Protein AF-A0A2G4HJC1-F1 (afdb_monomer_lite)

Sequence (128 aa):
MWAIVVMFGLSSAGGMLPAVGVLMSLDPIKIATNPLALIGVIDLVFAGCIGLGMVNLYPAVRFRAALGLGFFGLILFIQGRHAPMLAAITGSVSLYLCTIFVSMVPVIISAGVGLTALGYLALQVSSN

pLDDT: mean 80.84, std 4.83, range [54.41, 87.69]

Foldseek 3Di:
DLLLLLLLQLQLLLLCLVVVVQVVVVDVVSCVVRPSNVSSVVSNVVSVCVVVVVLVCLVVQLVVLVCLQPVVLVVCVVVVNPLLSCLSNLLSVLSNVCSVDPDDVSNVVSSVRNNVSSNVNSVVSNVD

Secondary structure (DSSP, 8-state):
-HHHHHHHHHHHHHHHGGGHHHHHTT-HHHHHT-HHHHHHHHHHHHHHHHHTT-GGGHHHHHHHHHHIIIIIHHHHHHTT-HHHHHHHHHHHHHHHHHTT--SHHHHHHHHHHHHHHHHHHHHHHHT-

Radius of gyration: 14.16 Å; chains: 1; bounding box: 41×28×36 Å

Structure (mmCIF, N/CA/C/O backbone):
data_AF-A0A2G4HJC1-F1
#
_entry.id   AF-A0A2G4HJC1-F1
#
loop_
_atom_site.group_PDB
_atom_site.id
_atom_site.type_symbol
_atom_site.label_atom_id
_atom_site.label_alt_id
_atom_site.label_comp_id
_atom_site.label_asym_id
_atom_site.label_entity_id
_atom_site.label_seq_id
_atom_site.pdbx_PDB_ins_code
_atom_site.Cartn_x
_atom_site.Cartn_y
_atom_site.Cartn_z
_atom_site.occupancy
_atom_site.B_iso_or_equiv
_atom_site.auth_seq_id
_atom_site.auth_comp_id
_atom_site.auth_asym_id
_atom_site.auth_atom_id
_atom_site.pdbx_PDB_model_num
ATOM 1 N N . MET A 1 1 ? 6.485 -3.670 -11.613 1.00 73.00 1 MET A N 1
ATOM 2 C CA . MET A 1 1 ? 5.290 -4.538 -11.508 1.00 73.00 1 MET A CA 1
ATOM 3 C C . MET A 1 1 ? 5.258 -5.286 -10.178 1.00 73.00 1 MET A C 1
ATOM 5 O O . MET A 1 1 ? 4.439 -4.934 -9.347 1.00 73.00 1 MET A O 1
ATOM 9 N N . TRP A 1 2 ? 6.184 -6.216 -9.912 1.00 76.50 2 TRP A N 1
ATOM 10 C CA . TRP A 1 2 ? 6.187 -7.028 -8.681 1.00 76.50 2 TRP A CA 1
ATOM 11 C C . TRP A 1 2 ? 6.205 -6.231 -7.368 1.00 76.50 2 TRP A C 1
ATOM 13 O O . TRP A 1 2 ? 5.466 -6.565 -6.453 1.00 76.50 2 TRP A O 1
ATOM 23 N N . ALA A 1 3 ? 6.953 -5.127 -7.291 1.00 78.75 3 ALA A N 1
ATOM 24 C CA . ALA A 1 3 ? 6.948 -4.263 -6.104 1.00 78.75 3 ALA A CA 1
ATOM 25 C C . ALA A 1 3 ? 5.548 -3.719 -5.753 1.00 78.75 3 ALA A C 1
ATOM 27 O O . ALA A 1 3 ? 5.175 -3.680 -4.585 1.00 78.75 3 ALA A O 1
ATOM 28 N N . ILE A 1 4 ? 4.754 -3.356 -6.767 1.00 79.31 4 ILE A N 1
ATOM 29 C CA . ILE A 1 4 ? 3.386 -2.845 -6.595 1.00 79.31 4 ILE A CA 1
ATOM 30 C C . ILE A 1 4 ? 2.485 -3.951 -6.032 1.00 79.31 4 ILE A C 1
ATOM 32 O O . ILE A 1 4 ? 1.703 -3.696 -5.122 1.00 79.31 4 ILE A O 1
ATOM 36 N N . VAL A 1 5 ? 2.643 -5.186 -6.521 1.00 82.88 5 VAL A N 1
ATOM 37 C CA . VAL A 1 5 ? 1.909 -6.363 -6.026 1.00 82.88 5 VAL A CA 1
ATOM 38 C C . VAL A 1 5 ? 2.193 -6.595 -4.544 1.00 82.88 5 VAL A C 1
ATOM 40 O O . VAL A 1 5 ? 1.260 -6.744 -3.763 1.00 82.88 5 VAL A O 1
ATOM 43 N N . VAL A 1 6 ? 3.466 -6.569 -4.136 1.00 82.12 6 VAL A N 1
ATOM 44 C CA . VAL A 1 6 ? 3.838 -6.796 -2.730 1.00 82.12 6 VAL A CA 1
ATOM 45 C C . VAL A 1 6 ? 3.334 -5.661 -1.832 1.00 82.12 6 VAL A C 1
ATOM 47 O O . VAL A 1 6 ? 2.819 -5.929 -0.749 1.00 82.12 6 VAL A O 1
ATOM 50 N N . MET A 1 7 ? 3.403 -4.403 -2.282 1.00 81.75 7 MET A N 1
ATOM 51 C CA . MET A 1 7 ? 2.846 -3.267 -1.535 1.00 81.75 7 MET A CA 1
ATOM 52 C C . MET A 1 7 ? 1.333 -3.359 -1.356 1.00 81.75 7 MET A C 1
ATOM 54 O O . MET A 1 7 ? 0.839 -3.129 -0.254 1.00 81.75 7 MET A O 1
ATOM 58 N N . PHE A 1 8 ? 0.595 -3.711 -2.410 1.00 82.38 8 PHE A N 1
ATOM 59 C CA . PHE A 1 8 ? -0.841 -3.950 -2.292 1.00 82.38 8 PHE A CA 1
ATOM 60 C C . PHE A 1 8 ? -1.146 -5.153 -1.404 1.00 82.38 8 PHE A C 1
ATOM 62 O O . PHE A 1 8 ? -2.087 -5.090 -0.622 1.00 82.38 8 PHE A O 1
ATOM 69 N N . GLY A 1 9 ? -0.321 -6.202 -1.445 1.00 82.00 9 GLY A N 1
ATOM 70 C CA . GLY A 1 9 ? -0.416 -7.333 -0.526 1.00 82.00 9 GLY A CA 1
ATOM 71 C C . GLY A 1 9 ? -0.305 -6.896 0.937 1.00 82.00 9 GLY A C 1
ATOM 72 O O . GLY A 1 9 ? -1.200 -7.183 1.727 1.00 82.00 9 GLY A O 1
ATOM 73 N N . LEU A 1 10 ? 0.733 -6.129 1.285 1.00 80.44 10 LEU A N 1
ATOM 74 C CA . LEU A 1 10 ? 0.929 -5.579 2.635 1.00 80.44 10 LEU A CA 1
ATOM 75 C C . LEU A 1 10 ? -0.192 -4.621 3.054 1.00 80.44 10 LEU A C 1
ATOM 77 O O . LEU A 1 10 ? -0.667 -4.687 4.185 1.00 80.44 10 LEU A O 1
ATOM 81 N N . SER A 1 11 ? -0.643 -3.763 2.140 1.00 80.69 11 SER A N 1
ATOM 82 C CA . SER A 1 11 ? -1.776 -2.867 2.379 1.00 80.69 11 SER A CA 1
ATOM 83 C C . SER A 1 11 ? -3.070 -3.646 2.634 1.00 80.69 11 SER A C 1
ATOM 85 O O . SER A 1 11 ? -3.791 -3.347 3.586 1.00 80.69 11 SER A O 1
ATOM 87 N N . SER A 1 12 ? -3.326 -4.702 1.850 1.00 81.44 12 SER A N 1
ATOM 88 C CA . SER A 1 12 ? -4.478 -5.585 2.052 1.00 81.44 12 SER A CA 1
ATOM 89 C C . SER A 1 12 ? -4.403 -6.288 3.400 1.00 81.44 12 SER A C 1
ATOM 91 O O . SER A 1 12 ? -5.392 -6.316 4.122 1.00 81.44 12 SER A O 1
ATOM 93 N N . ALA A 1 13 ? -3.216 -6.760 3.794 1.00 79.50 13 ALA A N 1
ATOM 94 C CA . ALA A 1 13 ? -3.005 -7.395 5.083 1.00 79.50 13 ALA A CA 1
ATOM 95 C C . ALA A 1 13 ? -3.322 -6.418 6.224 1.00 79.50 13 ALA A C 1
ATOM 97 O O . ALA A 1 13 ? -4.060 -6.777 7.133 1.00 79.50 13 ALA A O 1
ATOM 98 N N . GLY A 1 14 ? -2.866 -5.164 6.137 1.00 75.38 14 GLY A N 1
ATOM 99 C CA . GLY A 1 14 ? -3.181 -4.125 7.122 1.00 75.38 14 GLY A CA 1
ATOM 100 C C . GLY A 1 14 ? -4.676 -3.799 7.241 1.00 75.38 14 GLY A C 1
ATOM 101 O O . GLY A 1 14 ? -5.143 -3.509 8.338 1.00 75.38 14 GLY A O 1
ATOM 102 N N . GLY A 1 15 ? -5.440 -3.874 6.146 1.00 76.19 15 GLY A N 1
ATOM 103 C CA . GLY A 1 15 ? -6.894 -3.662 6.165 1.00 76.19 15 GLY A CA 1
ATOM 104 C C . GLY A 1 15 ? -7.705 -4.899 6.573 1.00 76.19 15 GLY A C 1
ATOM 105 O O . GLY A 1 15 ? -8.755 -4.773 7.200 1.00 76.19 15 GLY A O 1
ATOM 106 N N . MET A 1 16 ? -7.221 -6.095 6.233 1.00 79.75 16 MET A N 1
ATOM 107 C CA . MET A 1 16 ? -7.936 -7.359 6.423 1.00 79.75 16 MET A CA 1
ATOM 108 C C . MET A 1 16 ? -7.629 -8.031 7.763 1.00 79.75 16 MET A C 1
ATOM 110 O O . MET A 1 16 ? -8.558 -8.575 8.350 1.00 79.75 16 MET A O 1
ATOM 114 N N . LEU A 1 17 ? -6.390 -7.977 8.280 1.00 79.12 17 LEU A N 1
ATOM 115 C CA . LEU A 1 17 ? -6.026 -8.568 9.581 1.00 79.12 17 LEU A CA 1
ATOM 116 C C . LEU A 1 17 ? -6.941 -8.135 10.740 1.00 79.12 17 LEU A C 1
ATOM 118 O O . LEU A 1 17 ? -7.492 -9.016 11.401 1.00 79.12 17 LEU A O 1
ATOM 122 N N . PRO A 1 18 ? -7.164 -6.829 10.988 1.00 75.75 18 PRO A N 1
ATOM 123 C CA . PRO A 1 18 ? -8.049 -6.392 12.073 1.00 75.75 18 PRO A CA 1
ATOM 124 C C . PRO A 1 18 ? -9.515 -6.799 11.843 1.00 75.75 18 PRO A C 1
ATOM 126 O O . PRO A 1 18 ? -10.296 -6.887 12.785 1.00 75.75 18 PRO A O 1
ATOM 129 N N . ALA A 1 19 ? -9.899 -7.081 10.594 1.00 76.00 19 ALA A N 1
ATOM 130 C CA . ALA A 1 19 ? -11.254 -7.456 10.206 1.00 76.00 19 ALA A CA 1
ATOM 131 C C . ALA A 1 19 ? -11.416 -8.959 9.902 1.00 76.00 19 ALA A C 1
ATOM 133 O O . ALA A 1 19 ? -12.432 -9.355 9.324 1.00 76.00 19 ALA A O 1
ATOM 134 N N . VAL A 1 20 ? -10.462 -9.817 10.298 1.00 76.00 20 VAL A N 1
ATOM 135 C CA . VAL A 1 20 ? -10.504 -11.266 10.014 1.00 76.00 20 VAL A CA 1
ATOM 136 C C . VAL A 1 20 ? -11.794 -11.903 10.521 1.00 76.00 20 VAL A C 1
ATOM 138 O O . VAL A 1 20 ? -12.391 -12.697 9.803 1.00 76.00 20 VAL A O 1
ATOM 141 N N . GLY A 1 21 ? -12.283 -11.521 11.705 1.00 71.00 21 GLY A N 1
ATOM 142 C CA . GLY A 1 21 ? -13.546 -12.049 12.237 1.00 71.00 21 GLY A CA 1
ATOM 143 C C . GLY A 1 21 ? -14.758 -11.745 11.345 1.00 71.00 21 GLY A C 1
ATOM 144 O O . GLY A 1 21 ? -15.652 -12.575 11.202 1.00 71.00 21 GLY A O 1
ATOM 145 N N . VAL A 1 22 ? -14.763 -10.585 10.683 1.00 75.19 22 VAL A N 1
ATOM 146 C CA . VAL A 1 22 ? -15.814 -10.190 9.735 1.00 75.19 22 VAL A CA 1
ATOM 147 C C . VAL A 1 22 ? -15.644 -10.925 8.408 1.00 75.19 22 VAL A C 1
ATOM 149 O O . VAL A 1 22 ? -16.619 -11.429 7.858 1.00 75.19 22 VAL A O 1
ATOM 152 N N . LEU A 1 23 ? -14.414 -11.052 7.914 1.00 75.75 23 LEU A N 1
ATOM 153 C CA . LEU A 1 23 ? -14.121 -11.777 6.675 1.00 75.75 23 LEU A CA 1
ATOM 154 C C . LEU A 1 23 ? -14.462 -13.270 6.789 1.00 75.75 23 LEU A C 1
ATOM 156 O O . LEU A 1 23 ? -15.051 -13.833 5.871 1.00 75.75 23 LEU A O 1
ATOM 160 N N . MET A 1 24 ? -14.173 -13.889 7.936 1.00 79.50 24 MET A N 1
ATOM 161 C CA . MET A 1 24 ? -14.501 -15.292 8.221 1.00 79.50 24 MET A CA 1
ATOM 162 C C . MET A 1 24 ? -16.005 -15.540 8.344 1.00 79.50 24 MET A C 1
ATOM 164 O O . MET A 1 24 ? -16.452 -16.671 8.177 1.00 79.50 24 MET A O 1
ATOM 168 N N . SER A 1 25 ? -16.801 -14.494 8.597 1.00 80.56 25 SER A N 1
ATOM 169 C CA . SER A 1 25 ? -18.260 -14.616 8.580 1.00 80.56 25 SER A CA 1
ATOM 170 C C . SER A 1 25 ? -18.829 -14.804 7.170 1.00 80.56 25 SER A C 1
ATOM 172 O O . SER A 1 25 ? -19.982 -15.208 7.052 1.00 80.56 25 SER A O 1
ATOM 174 N N . LEU A 1 26 ? -18.033 -14.515 6.123 1.00 75.06 26 LEU A N 1
ATOM 175 C CA . LEU A 1 26 ? -18.398 -14.575 4.698 1.00 75.06 26 LEU A CA 1
ATOM 176 C C . LEU A 1 26 ? -19.723 -13.867 4.357 1.00 75.06 26 LEU A C 1
ATOM 178 O O . LEU A 1 26 ? -20.314 -14.110 3.307 1.00 75.06 26 LEU A O 1
ATOM 182 N N . ASP A 1 27 ? -20.176 -12.971 5.233 1.00 82.38 27 ASP A N 1
ATOM 183 C CA . ASP A 1 27 ? -21.416 -12.231 5.084 1.00 82.38 27 ASP A CA 1
ATOM 184 C C . ASP A 1 27 ? -21.122 -10.934 4.312 1.00 82.38 27 ASP A C 1
ATOM 186 O O . ASP A 1 27 ? -20.486 -10.017 4.855 1.00 82.38 27 ASP A O 1
ATOM 190 N N . PRO A 1 28 ? -21.555 -10.826 3.041 1.00 75.75 28 PRO A N 1
ATOM 191 C CA . PRO A 1 28 ? -21.213 -9.691 2.192 1.00 75.75 28 PRO A CA 1
ATOM 192 C C . PRO A 1 28 ? -21.738 -8.366 2.755 1.00 75.75 28 PRO A C 1
ATOM 194 O O . PRO A 1 28 ? -21.123 -7.322 2.534 1.00 75.75 28 PRO A O 1
ATOM 197 N N . ILE A 1 29 ? -22.822 -8.394 3.538 1.00 81.12 29 ILE A N 1
ATOM 198 C CA . ILE A 1 29 ? -23.395 -7.197 4.159 1.00 81.12 29 ILE A CA 1
ATOM 199 C C . ILE A 1 29 ? -22.470 -6.684 5.269 1.00 81.12 29 ILE A C 1
ATOM 201 O O . ILE A 1 29 ? -22.222 -5.483 5.362 1.00 81.12 29 ILE A O 1
ATOM 205 N N . LYS A 1 30 ? -21.904 -7.582 6.083 1.00 76.06 30 LYS A N 1
ATOM 206 C CA . LYS A 1 30 ? -20.983 -7.215 7.175 1.00 76.06 30 LYS A CA 1
ATOM 207 C C . LYS A 1 30 ? -19.617 -6.765 6.673 1.00 76.06 30 LYS A C 1
ATOM 209 O O . LYS A 1 30 ? -18.968 -5.927 7.300 1.00 76.06 30 LYS A O 1
ATOM 214 N N . ILE A 1 31 ? -19.179 -7.313 5.544 1.00 74.25 31 ILE A N 1
ATOM 215 C CA . ILE A 1 31 ? -17.947 -6.882 4.882 1.00 74.25 31 ILE A CA 1
ATOM 216 C C . ILE A 1 31 ? -18.138 -5.475 4.304 1.00 74.25 31 ILE A C 1
ATOM 218 O O . ILE A 1 31 ? -17.276 -4.621 4.496 1.00 74.25 31 ILE A O 1
ATOM 222 N N . ALA A 1 32 ? -19.285 -5.197 3.675 1.00 76.69 32 ALA A N 1
ATOM 223 C CA . ALA A 1 32 ? -19.589 -3.880 3.116 1.00 76.69 32 ALA A CA 1
ATOM 224 C C . ALA A 1 32 ? -19.716 -2.777 4.183 1.00 76.69 32 ALA A C 1
ATOM 226 O O . ALA A 1 32 ? -19.383 -1.625 3.913 1.00 76.69 32 ALA A O 1
ATOM 227 N N . THR A 1 33 ? -20.152 -3.114 5.401 1.00 81.19 33 THR A N 1
ATOM 228 C CA . THR A 1 33 ? -20.221 -2.162 6.524 1.00 81.19 33 THR A CA 1
ATOM 229 C C . THR A 1 33 ? -18.879 -1.933 7.221 1.00 81.19 33 THR A C 1
ATOM 231 O O . THR A 1 33 ? -18.769 -1.000 8.015 1.00 81.19 33 THR A O 1
ATOM 234 N N . ASN A 1 34 ? -17.842 -2.717 6.902 1.00 78.62 34 ASN A N 1
ATOM 235 C CA . ASN A 1 34 ? -16.484 -2.529 7.410 1.00 78.62 34 ASN A CA 1
ATOM 236 C C . ASN A 1 34 ? -15.584 -1.874 6.346 1.00 78.62 34 ASN A C 1
ATOM 238 O O . ASN A 1 34 ? -15.011 -2.570 5.504 1.00 78.62 34 ASN A O 1
ATOM 242 N N . PRO A 1 35 ? -15.385 -0.542 6.388 1.00 75.62 35 PRO A N 1
ATOM 243 C CA . PRO A 1 35 ? -14.675 0.183 5.331 1.00 75.62 35 PRO A CA 1
ATOM 244 C C . PRO A 1 35 ? -13.211 -0.259 5.166 1.00 75.62 35 PRO A C 1
ATOM 246 O O . PRO A 1 35 ? -12.703 -0.298 4.048 1.00 75.62 35 PRO A O 1
ATOM 249 N N . LEU A 1 36 ? -12.539 -0.641 6.258 1.00 76.69 36 LEU A N 1
ATOM 250 C CA . LEU A 1 36 ? -11.160 -1.152 6.233 1.00 76.69 36 LEU A CA 1
ATOM 251 C C . LEU A 1 36 ? -11.055 -2.515 5.533 1.00 76.69 36 LEU A C 1
ATOM 253 O O . LEU A 1 36 ? -10.160 -2.711 4.710 1.00 76.69 36 LEU A O 1
ATOM 257 N N . ALA A 1 37 ? -11.998 -3.421 5.809 1.00 78.25 37 ALA A N 1
ATOM 258 C CA . ALA A 1 37 ? -12.055 -4.734 5.172 1.00 78.25 37 ALA A CA 1
ATOM 259 C C . ALA A 1 37 ? -12.307 -4.598 3.667 1.00 78.25 37 ALA A C 1
ATOM 261 O O . ALA A 1 37 ? -11.630 -5.236 2.862 1.00 78.25 37 ALA A O 1
ATOM 262 N N . LEU A 1 38 ? -13.236 -3.714 3.287 1.00 81.06 38 LEU A N 1
ATOM 263 C CA . LEU A 1 38 ? -13.560 -3.442 1.892 1.00 81.06 38 LEU A CA 1
ATOM 264 C C . LEU A 1 38 ? -12.341 -2.913 1.124 1.00 81.06 38 LEU A C 1
ATOM 266 O O . LEU A 1 38 ? -12.039 -3.405 0.039 1.00 81.06 38 LEU A O 1
ATOM 270 N N . ILE A 1 39 ? -11.606 -1.954 1.697 1.00 82.75 39 ILE A N 1
ATOM 271 C CA . ILE A 1 39 ? -10.400 -1.410 1.059 1.00 82.75 39 ILE A CA 1
ATOM 272 C C . ILE A 1 39 ? -9.293 -2.465 0.974 1.00 82.75 39 ILE A C 1
ATOM 274 O O . ILE A 1 39 ? -8.629 -2.555 -0.056 1.00 82.75 39 ILE A O 1
ATOM 278 N N . GLY A 1 40 ? -9.137 -3.311 1.995 1.00 83.12 40 GLY A N 1
ATOM 279 C CA . GLY A 1 40 ? -8.184 -4.418 1.948 1.00 83.12 40 GLY A CA 1
ATOM 280 C C . GLY A 1 40 ? -8.494 -5.422 0.831 1.00 83.12 40 GLY A C 1
ATOM 281 O O . GLY A 1 40 ? -7.599 -5.813 0.086 1.00 83.12 40 GLY A O 1
ATOM 282 N N . VAL A 1 41 ? -9.768 -5.773 0.637 1.00 84.44 41 VAL A N 1
ATOM 283 C CA . VAL A 1 41 ? -10.200 -6.649 -0.466 1.00 84.44 41 VAL A CA 1
ATOM 284 C C . VAL A 1 41 ? -9.949 -5.996 -1.827 1.00 84.44 41 VAL A C 1
ATOM 286 O O . VAL A 1 41 ? -9.439 -6.649 -2.735 1.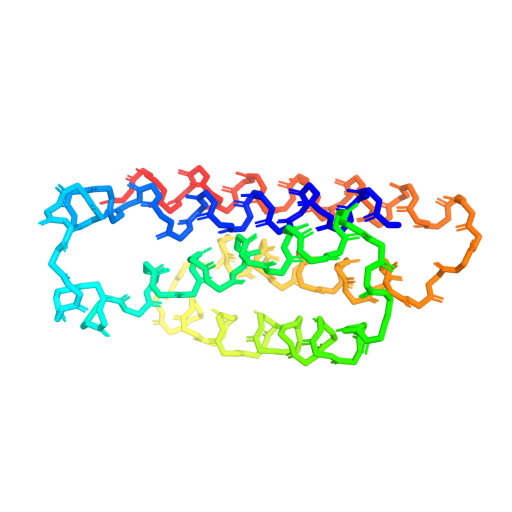00 84.44 41 VAL A O 1
ATOM 289 N N . ILE A 1 42 ? -10.254 -4.705 -1.976 1.00 86.00 42 ILE A N 1
ATOM 290 C CA . ILE A 1 42 ? -9.987 -3.958 -3.214 1.00 86.00 42 ILE A CA 1
ATOM 291 C C . ILE A 1 42 ? -8.483 -3.943 -3.528 1.00 86.00 42 ILE A C 1
ATOM 293 O O . ILE A 1 42 ? -8.087 -4.188 -4.668 1.00 86.00 42 ILE A O 1
ATOM 297 N N . ASP A 1 43 ? -7.639 -3.708 -2.524 1.00 84.44 43 ASP A N 1
ATOM 298 C CA . ASP A 1 43 ? -6.183 -3.744 -2.669 1.00 84.44 43 ASP A CA 1
ATOM 299 C C . ASP A 1 43 ? -5.685 -5.135 -3.093 1.00 84.44 43 ASP A C 1
ATOM 301 O O . ASP A 1 43 ? -4.803 -5.237 -3.946 1.00 84.44 43 ASP A O 1
ATOM 305 N N . LEU A 1 44 ? -6.286 -6.209 -2.569 1.00 85.19 44 LEU A N 1
ATOM 306 C CA . LEU A 1 44 ? -5.983 -7.585 -2.974 1.00 85.19 44 LEU A CA 1
ATOM 307 C C . LEU A 1 44 ? -6.347 -7.838 -4.447 1.00 85.19 44 LEU A C 1
ATOM 309 O O . LEU A 1 44 ? -5.575 -8.454 -5.184 1.00 85.19 44 LEU A O 1
ATOM 313 N N . VAL A 1 45 ? -7.494 -7.325 -4.903 1.00 87.19 45 VAL A N 1
ATOM 314 C CA . VAL A 1 45 ? -7.904 -7.401 -6.315 1.00 87.19 45 VAL A CA 1
ATOM 315 C C . VAL A 1 45 ? -6.907 -6.650 -7.200 1.00 87.19 45 VAL A C 1
ATOM 317 O O . VAL A 1 45 ? -6.460 -7.195 -8.211 1.00 87.19 45 VAL A O 1
ATOM 320 N N . PHE A 1 46 ? -6.473 -5.448 -6.803 1.00 84.88 46 PHE A N 1
ATOM 321 C CA . PHE A 1 46 ? -5.430 -4.715 -7.526 1.00 84.88 46 PHE A CA 1
ATOM 322 C C . PHE A 1 46 ? -4.096 -5.470 -7.558 1.00 84.88 46 PHE A C 1
ATOM 324 O O . PHE A 1 46 ? -3.460 -5.512 -8.614 1.00 84.88 46 PHE A O 1
ATOM 331 N N . ALA A 1 47 ? -3.685 -6.102 -6.454 1.00 85.94 47 ALA A N 1
ATOM 332 C CA . ALA A 1 47 ? -2.490 -6.945 -6.417 1.00 85.94 47 ALA A CA 1
ATOM 333 C C . ALA A 1 47 ? -2.581 -8.086 -7.443 1.00 85.94 4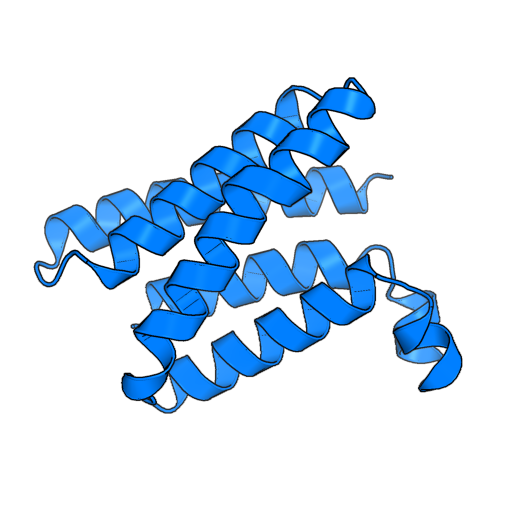7 ALA A C 1
ATOM 335 O O . ALA A 1 47 ? -1.636 -8.300 -8.205 1.00 85.94 47 ALA A O 1
ATOM 336 N N . GLY A 1 48 ? -3.731 -8.765 -7.507 1.00 85.62 48 GLY A N 1
ATOM 337 C CA . GLY A 1 48 ? -3.998 -9.832 -8.470 1.00 85.62 48 GLY A CA 1
ATOM 338 C C . GLY A 1 48 ? -3.950 -9.341 -9.917 1.00 85.62 48 GLY A C 1
ATOM 339 O O . GLY A 1 48 ? -3.187 -9.872 -10.722 1.00 85.62 48 GLY A O 1
ATOM 340 N N . CYS A 1 49 ? -4.694 -8.286 -10.255 1.00 85.50 49 CYS A N 1
ATOM 341 C CA . CYS A 1 49 ? -4.738 -7.762 -11.622 1.00 85.50 49 CYS A CA 1
ATOM 342 C C . CYS A 1 49 ? -3.372 -7.241 -12.103 1.00 85.50 49 CYS A C 1
ATOM 344 O O . CYS A 1 49 ? -2.974 -7.498 -13.240 1.00 85.50 49 CYS A O 1
ATOM 346 N N . ILE A 1 50 ? -2.622 -6.543 -11.244 1.00 85.62 50 ILE A N 1
ATOM 347 C CA . ILE A 1 50 ? -1.266 -6.075 -11.570 1.00 85.62 50 ILE A CA 1
ATOM 348 C C . ILE A 1 50 ? -0.295 -7.260 -11.671 1.00 85.62 50 ILE A C 1
ATOM 350 O O . ILE A 1 50 ? 0.571 -7.255 -12.544 1.00 85.62 50 ILE A O 1
ATOM 354 N N . GLY A 1 51 ? -0.446 -8.284 -10.825 1.00 82.56 51 GLY A N 1
ATOM 355 C CA . GLY A 1 51 ? 0.336 -9.522 -10.884 1.00 82.56 51 GLY A CA 1
ATOM 356 C C . GLY A 1 51 ? 0.118 -10.305 -12.180 1.00 82.56 51 GLY A C 1
ATOM 357 O O . GLY A 1 51 ? 1.072 -10.840 -12.737 1.00 82.56 51 GLY A O 1
ATOM 358 N N . LEU A 1 52 ? -1.104 -10.278 -12.715 1.00 85.75 52 LEU A N 1
ATOM 359 C CA . LEU A 1 52 ? -1.458 -10.828 -14.028 1.00 85.75 52 LEU A CA 1
ATOM 360 C C . LEU A 1 52 ? -0.967 -9.966 -15.209 1.00 85.75 52 LEU A C 1
ATOM 362 O O . LEU A 1 52 ? -1.164 -10.339 -16.361 1.00 85.75 52 LEU A O 1
ATOM 366 N N . GLY A 1 53 ? -0.327 -8.821 -14.949 1.00 81.56 53 GLY A N 1
ATOM 367 C CA . GLY A 1 53 ? 0.248 -7.958 -15.983 1.00 81.56 53 GLY A CA 1
ATOM 368 C C . GLY A 1 53 ? -0.696 -6.891 -16.541 1.00 81.56 53 GLY A C 1
ATOM 369 O O . GLY A 1 53 ? -0.381 -6.279 -17.562 1.00 81.56 53 GLY A O 1
ATOM 370 N N . MET A 1 54 ? -1.835 -6.613 -15.892 1.00 85.81 54 MET A N 1
ATOM 371 C CA . MET A 1 54 ? -2.789 -5.589 -16.345 1.00 85.81 54 MET A CA 1
ATOM 372 C C . MET A 1 54 ? -2.293 -4.158 -16.071 1.00 85.81 54 MET A C 1
ATOM 374 O O . MET A 1 54 ? -2.790 -3.451 -15.192 1.00 85.81 54 MET A O 1
ATOM 378 N N . VAL A 1 55 ? -1.334 -3.685 -16.868 1.00 80.00 55 VAL A N 1
ATOM 379 C CA . VAL A 1 55 ? -0.759 -2.330 -16.749 1.00 80.00 55 VAL A CA 1
ATOM 380 C C . VAL A 1 55 ? -1.745 -1.201 -17.079 1.00 80.00 55 VAL A C 1
ATOM 382 O O . VAL A 1 55 ? -1.564 -0.077 -16.617 1.00 80.00 55 VAL A O 1
ATOM 385 N N . ASN A 1 56 ? -2.844 -1.500 -17.782 1.00 83.56 56 ASN A N 1
ATOM 386 C CA . ASN A 1 56 ? -3.936 -0.547 -18.033 1.00 83.56 56 ASN A CA 1
ATOM 387 C C . ASN A 1 56 ? -4.590 -0.020 -16.743 1.00 83.56 56 ASN A C 1
ATOM 389 O O . ASN A 1 56 ? -5.233 1.025 -16.768 1.00 83.56 56 ASN A O 1
ATOM 393 N N . LEU A 1 57 ? -4.405 -0.705 -15.609 1.00 83.94 57 LEU A N 1
ATOM 394 C CA . LEU A 1 57 ? -4.920 -0.284 -14.304 1.00 83.94 57 LEU A CA 1
ATOM 395 C C . LEU A 1 57 ? -4.001 0.698 -13.566 1.00 83.94 57 LEU A C 1
ATOM 397 O O . LEU A 1 57 ? -4.360 1.172 -12.489 1.00 83.94 57 LEU A O 1
ATOM 401 N N . TYR A 1 58 ? -2.837 1.057 -14.116 1.00 83.75 58 TYR A N 1
ATOM 402 C CA . TYR A 1 58 ? -1.916 2.000 -13.471 1.00 83.75 58 TYR A CA 1
ATOM 403 C C . TYR A 1 58 ? -2.554 3.355 -13.107 1.00 83.75 58 TYR A C 1
ATOM 405 O O . TYR A 1 58 ? -2.269 3.850 -12.014 1.00 83.75 58 TYR A O 1
ATOM 413 N N . PRO A 1 59 ? -3.449 3.954 -13.919 1.00 85.06 59 PRO A N 1
ATOM 414 C CA . PRO A 1 59 ? -4.172 5.161 -13.516 1.00 85.06 59 PRO A CA 1
ATOM 415 C C . PRO A 1 59 ? -5.032 4.953 -12.259 1.00 85.06 59 PRO A C 1
ATOM 417 O O . PRO A 1 59 ? -5.035 5.804 -11.371 1.00 85.06 59 PRO A O 1
ATOM 420 N N . ALA A 1 60 ? -5.698 3.801 -12.133 1.00 87.06 60 ALA A N 1
ATOM 421 C CA . ALA A 1 60 ? -6.495 3.464 -10.953 1.00 87.06 60 ALA A CA 1
ATOM 422 C C . ALA A 1 60 ? -5.613 3.248 -9.711 1.00 87.06 60 ALA A C 1
ATOM 424 O O . ALA A 1 60 ? -5.935 3.737 -8.629 1.00 87.06 60 ALA A O 1
ATOM 425 N N . VAL A 1 61 ? -4.451 2.606 -9.874 1.00 84.25 61 VAL A N 1
ATOM 426 C CA . VAL A 1 61 ? -3.448 2.452 -8.805 1.00 84.25 61 VAL A CA 1
ATOM 427 C C . VAL A 1 61 ? -2.956 3.813 -8.302 1.00 84.25 61 VAL A C 1
ATOM 429 O O . VAL A 1 61 ? -2.843 4.023 -7.094 1.00 84.25 61 VAL A O 1
ATOM 432 N N . ARG A 1 62 ? -2.707 4.764 -9.210 1.00 87.44 62 ARG A N 1
ATOM 433 C CA . ARG A 1 62 ? -2.308 6.137 -8.860 1.00 87.44 62 ARG A CA 1
ATOM 434 C C . ARG A 1 62 ? -3.404 6.882 -8.106 1.00 87.44 62 ARG A C 1
ATOM 436 O O . ARG A 1 62 ? -3.105 7.561 -7.128 1.00 87.44 62 ARG A O 1
ATOM 443 N N . PHE A 1 63 ? -4.660 6.727 -8.520 1.00 86.50 63 PHE A N 1
ATOM 444 C CA . PHE A 1 63 ? -5.800 7.303 -7.811 1.00 86.50 63 PHE A CA 1
ATOM 445 C C . PHE A 1 63 ? -5.936 6.726 -6.398 1.00 86.50 63 PHE A C 1
ATOM 447 O O . PHE A 1 63 ? -6.046 7.478 -5.432 1.00 86.50 63 PHE A O 1
ATOM 454 N N . ARG A 1 64 ? -5.819 5.401 -6.248 1.00 86.12 64 ARG A N 1
ATOM 455 C CA . ARG A 1 64 ? -5.794 4.746 -4.934 1.00 86.12 64 ARG A CA 1
ATOM 456 C C . ARG A 1 64 ? -4.644 5.271 -4.078 1.00 86.12 64 ARG A C 1
ATOM 458 O O . ARG A 1 64 ? -4.845 5.543 -2.900 1.00 86.12 64 ARG A O 1
ATOM 465 N N . ALA A 1 65 ? -3.449 5.444 -4.641 1.00 84.06 65 ALA A N 1
ATOM 466 C CA . ALA A 1 65 ? -2.320 6.030 -3.921 1.00 84.06 65 ALA A CA 1
ATOM 467 C C . ALA A 1 65 ? -2.610 7.475 -3.466 1.00 84.06 65 ALA A C 1
ATOM 469 O O . ALA A 1 65 ? -2.296 7.830 -2.334 1.00 84.06 65 ALA A O 1
ATOM 470 N N . ALA A 1 66 ? -3.282 8.289 -4.285 1.00 85.25 66 ALA A N 1
ATOM 471 C CA . ALA A 1 66 ? -3.715 9.628 -3.883 1.00 85.25 66 ALA A CA 1
ATOM 472 C C . ALA A 1 66 ? -4.758 9.594 -2.746 1.00 85.25 66 ALA A C 1
ATOM 474 O O . ALA A 1 66 ? -4.675 10.395 -1.816 1.00 85.25 66 ALA A O 1
ATOM 475 N N . LEU A 1 67 ? -5.685 8.627 -2.761 1.00 82.31 67 LEU A N 1
ATOM 476 C CA . LEU A 1 67 ? -6.615 8.385 -1.650 1.00 82.31 67 LEU A CA 1
ATOM 477 C C . LEU A 1 67 ? -5.887 7.926 -0.374 1.00 82.31 67 LEU A C 1
ATOM 479 O O . LEU A 1 67 ? -6.226 8.373 0.718 1.00 82.31 67 LEU A O 1
ATOM 483 N N . GLY A 1 68 ? -4.862 7.083 -0.506 1.00 78.56 68 GLY A N 1
ATOM 484 C CA . GLY A 1 68 ? -3.957 6.677 0.577 1.00 78.56 68 GLY A CA 1
ATOM 485 C C . GLY A 1 68 ? -3.236 7.856 1.231 1.00 78.56 68 GLY A C 1
ATOM 486 O O . GLY A 1 68 ? -3.134 7.939 2.453 1.00 78.56 68 GLY A O 1
ATOM 487 N N . LEU A 1 69 ? -2.788 8.806 0.414 1.00 81.75 69 LEU A N 1
ATOM 488 C CA . LEU A 1 69 ? -2.116 10.013 0.880 1.00 81.75 69 LEU A CA 1
ATOM 489 C C . LEU A 1 69 ? -3.094 10.986 1.554 1.00 81.75 69 LEU A C 1
ATOM 491 O O . LEU A 1 69 ? -2.797 11.504 2.627 1.00 81.75 69 LEU A O 1
ATOM 495 N N . GLY A 1 70 ? -4.256 11.220 0.939 1.00 82.81 70 GLY A N 1
ATOM 496 C CA . GLY A 1 70 ? -5.254 12.176 1.418 1.00 82.81 70 GLY A CA 1
ATOM 497 C C . GLY A 1 70 ? -6.169 11.607 2.501 1.00 82.81 70 GLY A C 1
ATOM 498 O O . GLY A 1 70 ? -6.076 11.993 3.661 1.00 82.81 70 GLY A O 1
ATOM 499 N N . PHE A 1 71 ? -7.066 10.692 2.128 1.00 80.69 71 PHE A N 1
ATOM 500 C CA . PHE A 1 71 ? -8.141 10.196 2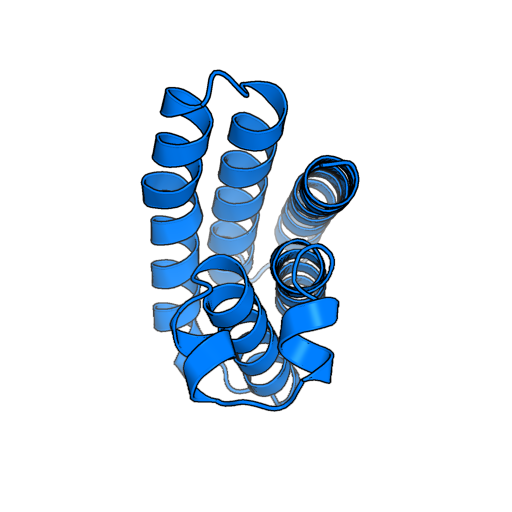.995 1.00 80.69 71 PHE A CA 1
ATOM 501 C C . PHE A 1 71 ? -7.603 9.465 4.231 1.00 80.69 71 PHE A C 1
ATOM 503 O O . PHE A 1 71 ? -7.963 9.800 5.359 1.00 80.69 71 PHE A O 1
ATOM 510 N N . PHE A 1 72 ? -6.691 8.509 4.039 1.00 78.81 72 PHE A N 1
ATOM 511 C CA . PHE A 1 72 ? -6.113 7.757 5.155 1.00 78.81 72 PHE A CA 1
ATOM 512 C C . PHE A 1 72 ? -5.158 8.597 6.006 1.00 78.81 72 PHE A C 1
ATOM 514 O O . PHE A 1 72 ? -5.185 8.489 7.232 1.00 78.81 72 PHE A O 1
ATOM 521 N N . GLY A 1 73 ? -4.364 9.473 5.380 1.00 79.75 73 GLY A N 1
ATOM 522 C CA . GLY A 1 73 ? -3.532 10.436 6.102 1.00 79.75 73 GLY A CA 1
ATOM 523 C C . GLY A 1 73 ? -4.365 11.339 7.016 1.00 79.75 73 GLY A C 1
ATOM 524 O O . GLY A 1 73 ? -4.045 11.500 8.192 1.00 79.75 73 GLY A O 1
ATOM 525 N N . LEU A 1 74 ? -5.485 11.861 6.514 1.00 83.31 74 LEU A N 1
ATOM 526 C CA . LEU A 1 74 ? -6.357 12.771 7.256 1.00 83.31 74 LEU A CA 1
ATOM 527 C C . LEU A 1 74 ? -7.116 12.061 8.390 1.00 83.31 74 LEU A C 1
ATOM 529 O O . LEU A 1 74 ? -7.200 12.598 9.492 1.00 83.31 74 LEU A O 1
ATOM 533 N N . ILE A 1 75 ? -7.599 10.833 8.177 1.00 84.12 75 ILE A N 1
ATOM 534 C CA . ILE A 1 75 ? -8.237 10.034 9.240 1.00 84.12 75 ILE A CA 1
ATOM 535 C C . ILE A 1 75 ? -7.262 9.758 10.389 1.00 84.12 75 ILE A C 1
ATOM 537 O O . ILE A 1 75 ? -7.612 9.951 11.553 1.00 84.12 75 ILE A O 1
ATOM 541 N N . LEU A 1 76 ? -6.034 9.335 10.080 1.00 81.88 76 LEU A N 1
ATOM 542 C CA . LEU A 1 76 ? -5.025 9.028 11.099 1.00 81.88 76 LEU A CA 1
ATOM 543 C C . LEU A 1 76 ? -4.543 10.288 11.830 1.00 81.88 76 LEU A C 1
ATOM 545 O O . LEU A 1 76 ? -4.233 10.223 13.021 1.00 81.88 76 LEU A O 1
ATOM 549 N N . PHE A 1 77 ? -4.545 11.435 11.144 1.00 83.38 77 PHE A N 1
ATOM 550 C CA . PHE A 1 77 ? -4.295 12.737 11.754 1.00 83.38 77 PHE A CA 1
ATOM 551 C C . PHE A 1 77 ? -5.372 13.102 12.782 1.00 83.38 77 PHE A C 1
ATOM 553 O O . PHE A 1 77 ? -5.039 13.443 13.914 1.00 83.38 77 PHE A O 1
ATOM 560 N N . ILE A 1 78 ? -6.657 12.964 12.428 1.00 86.31 78 ILE A N 1
ATOM 561 C CA . ILE A 1 78 ? -7.778 13.238 13.346 1.00 86.31 78 ILE A CA 1
ATOM 562 C C . ILE A 1 78 ? -7.757 12.285 14.551 1.00 86.31 78 ILE A C 1
ATOM 564 O O . ILE A 1 78 ? -8.085 12.690 15.662 1.00 86.31 78 ILE A O 1
ATOM 568 N N . GLN A 1 79 ? -7.322 11.037 14.362 1.00 83.31 79 GLN A N 1
ATOM 569 C CA . GLN A 1 79 ? -7.168 10.057 15.445 1.00 83.31 79 GLN A CA 1
ATOM 570 C C . GLN A 1 79 ? -5.953 10.320 16.358 1.00 83.31 79 GLN A C 1
ATOM 572 O O . GLN A 1 79 ? -5.722 9.553 17.291 1.00 83.31 79 GLN A O 1
ATOM 577 N N . GLY A 1 80 ? -5.142 11.353 16.091 1.00 82.75 80 GLY A N 1
ATOM 578 C CA . GLY A 1 80 ? -3.938 11.673 16.869 1.00 82.75 80 GLY A CA 1
ATOM 579 C C . GLY A 1 80 ? -2.800 10.656 16.714 1.00 82.75 80 GLY A C 1
ATOM 580 O O . GLY A 1 80 ? -1.817 10.694 17.454 1.00 82.75 80 GLY A O 1
ATOM 581 N N . ARG A 1 81 ? -2.897 9.726 15.753 1.00 80.94 81 ARG A N 1
ATOM 582 C CA . ARG A 1 81 ? -1.887 8.685 15.531 1.00 80.94 81 ARG A CA 1
ATOM 583 C C . ARG A 1 81 ? -0.903 9.140 14.452 1.00 80.94 81 ARG A C 1
ATOM 585 O O . ARG A 1 81 ? -1.005 8.775 13.283 1.00 80.94 81 ARG A O 1
ATOM 592 N N . HIS A 1 82 ? 0.100 9.912 14.865 1.00 80.56 82 HIS A N 1
ATOM 593 C CA . HIS A 1 82 ? 1.093 10.499 13.954 1.00 80.56 82 HIS A CA 1
ATOM 594 C C . HIS A 1 82 ? 2.039 9.471 13.304 1.00 80.56 82 HIS A C 1
ATOM 596 O O . HIS A 1 82 ? 2.396 9.615 12.136 1.00 80.56 82 HIS A O 1
ATOM 602 N N . ALA A 1 83 ? 2.417 8.409 14.023 1.00 82.12 83 ALA A N 1
ATOM 603 C CA . ALA A 1 83 ? 3.279 7.350 13.490 1.00 82.12 83 ALA A CA 1
ATOM 604 C C . ALA A 1 83 ? 2.649 6.571 12.306 1.00 82.12 83 ALA A C 1
ATOM 606 O O . ALA A 1 83 ? 3.278 6.515 11.245 1.00 82.12 83 ALA A O 1
ATOM 607 N N . PRO A 1 84 ? 1.412 6.034 12.402 1.00 81.75 84 PRO A N 1
ATOM 608 C CA . PRO A 1 84 ? 0.785 5.356 11.265 1.00 81.75 84 PRO A CA 1
ATOM 609 C C . PRO A 1 84 ? 0.402 6.333 10.153 1.00 81.75 84 PRO A C 1
ATOM 611 O O . PRO A 1 84 ? 0.396 5.945 8.989 1.00 81.75 84 PRO A O 1
ATOM 614 N N . MET A 1 85 ? 0.126 7.604 10.472 1.00 83.25 85 MET A N 1
ATOM 615 C CA . MET A 1 85 ? -0.126 8.635 9.461 1.00 83.25 85 MET A CA 1
ATOM 616 C C . MET A 1 85 ? 1.073 8.795 8.522 1.00 83.25 85 MET A C 1
ATOM 618 O O . MET A 1 85 ? 0.923 8.733 7.302 1.00 83.25 85 MET A O 1
ATOM 622 N N . LEU A 1 86 ? 2.274 8.966 9.083 1.00 84.31 86 LEU A N 1
ATOM 623 C CA . LEU A 1 86 ? 3.495 9.097 8.289 1.00 84.31 86 LEU A CA 1
ATOM 624 C C . LEU A 1 86 ? 3.764 7.830 7.478 1.00 84.31 86 LEU A C 1
ATOM 626 O O . LEU A 1 86 ? 4.134 7.923 6.309 1.00 84.31 86 LEU A O 1
ATOM 630 N N . ALA A 1 87 ? 3.516 6.653 8.053 1.00 84.00 87 ALA A N 1
ATOM 631 C CA . ALA A 1 87 ? 3.651 5.385 7.348 1.00 84.00 87 ALA A CA 1
ATOM 632 C C . ALA A 1 87 ? 2.673 5.263 6.159 1.00 84.00 87 ALA A C 1
ATOM 634 O O . ALA A 1 87 ? 3.081 4.870 5.065 1.00 84.00 87 ALA A O 1
ATOM 635 N N . ALA A 1 88 ? 1.413 5.677 6.329 1.00 82.75 88 ALA A N 1
ATOM 636 C CA . ALA A 1 88 ? 0.399 5.675 5.272 1.00 82.75 88 ALA A CA 1
ATOM 637 C C . ALA A 1 88 ? 0.768 6.621 4.121 1.00 82.75 88 ALA A C 1
ATOM 639 O O . ALA A 1 88 ? 0.702 6.239 2.948 1.00 82.75 88 ALA A O 1
ATOM 640 N N . ILE A 1 89 ? 1.200 7.840 4.456 1.00 86.69 89 ILE A N 1
ATOM 641 C CA . ILE A 1 89 ? 1.619 8.853 3.481 1.00 86.69 89 ILE A CA 1
ATOM 642 C C . ILE A 1 89 ? 2.849 8.356 2.722 1.00 86.69 89 ILE A C 1
ATOM 644 O O . ILE A 1 89 ? 2.849 8.329 1.493 1.00 86.69 89 ILE A O 1
ATOM 648 N N . THR A 1 90 ? 3.872 7.899 3.443 1.00 87.06 90 THR A N 1
ATOM 649 C CA . THR A 1 90 ? 5.140 7.458 2.848 1.00 87.06 90 THR A CA 1
ATOM 650 C C . THR A 1 90 ? 4.943 6.222 1.967 1.00 87.06 90 THR A C 1
ATOM 652 O O . THR A 1 90 ? 5.483 6.157 0.859 1.00 87.06 90 THR A O 1
ATOM 655 N N . GLY A 1 91 ? 4.110 5.271 2.404 1.00 84.06 91 GLY A N 1
ATOM 656 C CA . GLY A 1 91 ? 3.716 4.108 1.610 1.00 84.06 91 GLY A CA 1
ATOM 657 C C . GLY A 1 91 ? 2.973 4.500 0.333 1.00 84.06 91 GLY A C 1
ATOM 658 O O . GLY A 1 91 ? 3.285 3.996 -0.744 1.00 84.0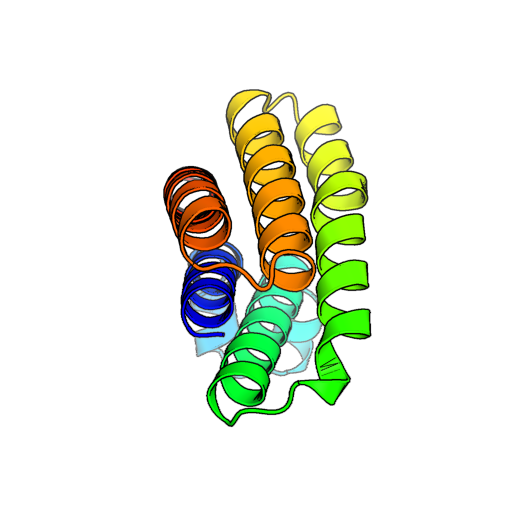6 91 GLY A O 1
ATOM 659 N N . SER A 1 92 ? 2.055 5.463 0.421 1.00 84.75 92 SER A N 1
ATOM 660 C CA . SER A 1 92 ? 1.267 5.946 -0.719 1.00 84.75 92 SER A CA 1
ATOM 661 C C . SER A 1 92 ? 2.107 6.712 -1.746 1.00 84.75 92 SER A C 1
ATOM 663 O O . SER A 1 92 ? 1.993 6.454 -2.946 1.00 84.75 92 SER A O 1
ATOM 665 N N . VAL A 1 93 ? 3.005 7.595 -1.296 1.00 86.44 93 VAL A N 1
ATOM 666 C CA . VAL A 1 93 ? 3.969 8.292 -2.167 1.00 86.44 93 VAL A CA 1
ATOM 667 C C . VAL A 1 93 ? 4.870 7.285 -2.879 1.00 86.44 93 VAL A C 1
ATOM 669 O O . VAL A 1 93 ? 5.062 7.368 -4.091 1.00 86.44 93 VAL A O 1
ATOM 672 N N . SER A 1 94 ? 5.377 6.290 -2.151 1.00 84.69 94 SER A N 1
ATOM 673 C CA . SER A 1 94 ? 6.242 5.249 -2.714 1.00 84.69 94 SER A CA 1
ATOM 674 C C . SER A 1 94 ? 5.528 4.413 -3.777 1.00 84.69 94 SER A C 1
ATOM 676 O O . SER A 1 94 ? 6.100 4.140 -4.833 1.00 84.69 94 SER A O 1
ATOM 678 N N . LEU A 1 95 ? 4.261 4.060 -3.542 1.00 82.94 95 LEU A N 1
ATOM 679 C CA . LEU A 1 95 ? 3.429 3.314 -4.489 1.00 82.94 95 LEU A CA 1
ATOM 680 C C . LEU A 1 95 ? 3.171 4.142 -5.759 1.00 82.94 95 LEU A C 1
ATOM 682 O O . LEU A 1 95 ? 3.310 3.629 -6.869 1.00 82.94 95 LEU A O 1
ATOM 686 N N . TYR A 1 96 ? 2.900 5.442 -5.614 1.00 85.44 96 TYR A N 1
ATOM 687 C CA . TYR A 1 96 ? 2.764 6.361 -6.746 1.00 85.44 96 TYR A CA 1
ATOM 688 C C . TYR A 1 96 ? 4.055 6.432 -7.577 1.00 85.44 96 TYR A C 1
ATOM 690 O O . TYR A 1 96 ? 4.017 6.240 -8.795 1.00 85.44 96 TYR A O 1
ATOM 698 N N . LEU A 1 97 ? 5.209 6.604 -6.926 1.00 84.81 97 LEU A N 1
ATOM 699 C CA . LEU A 1 97 ? 6.518 6.637 -7.587 1.00 84.81 97 LEU A CA 1
ATOM 700 C C . LEU A 1 97 ? 6.845 5.322 -8.312 1.00 84.81 97 LEU A C 1
ATOM 702 O O . LEU A 1 97 ? 7.344 5.360 -9.438 1.00 84.81 97 LEU A O 1
ATOM 706 N N . CYS A 1 98 ? 6.470 4.168 -7.746 1.00 82.81 98 CYS A N 1
ATOM 707 C CA . CYS A 1 98 ? 6.629 2.859 -8.394 1.00 82.81 98 CYS A CA 1
ATOM 708 C C . CYS A 1 98 ? 5.850 2.727 -9.717 1.00 82.81 98 CYS A C 1
ATOM 710 O O . CYS A 1 98 ? 6.187 1.867 -10.529 1.00 82.81 98 CYS A O 1
ATOM 712 N N . THR A 1 99 ? 4.812 3.542 -9.944 1.00 81.38 99 THR A N 1
ATOM 713 C CA . THR A 1 99 ? 4.062 3.559 -11.215 1.00 81.38 99 THR A CA 1
ATOM 714 C C . THR A 1 99 ? 4.609 4.553 -12.241 1.00 81.38 99 THR A C 1
ATOM 716 O O . THR A 1 99 ? 4.170 4.528 -13.391 1.00 81.38 99 THR A O 1
ATOM 719 N N . ILE A 1 100 ? 5.502 5.464 -11.841 1.00 82.44 100 ILE A N 1
ATOM 720 C CA . ILE A 1 100 ? 6.100 6.484 -12.717 1.00 82.44 100 ILE A CA 1
ATOM 721 C C . ILE A 1 100 ? 7.488 6.052 -13.170 1.00 82.44 100 ILE A C 1
ATOM 723 O O . ILE A 1 100 ? 7.830 6.206 -14.342 1.00 82.44 100 ILE A O 1
ATOM 727 N N . PHE A 1 101 ? 8.294 5.514 -12.257 1.00 81.06 101 PHE A N 1
ATOM 728 C CA . PHE A 1 101 ? 9.647 5.111 -12.588 1.00 81.06 101 PHE A CA 1
ATOM 729 C C . PHE A 1 101 ? 9.661 3.831 -13.422 1.00 81.06 101 PHE A C 1
ATOM 731 O O . PHE A 1 101 ? 9.135 2.793 -13.028 1.00 81.06 101 PHE A O 1
ATOM 738 N N . VAL A 1 102 ? 10.306 3.924 -14.584 1.00 70.56 102 VAL A N 1
ATOM 739 C CA . VAL A 1 102 ? 10.541 2.794 -15.492 1.00 70.56 102 VAL A CA 1
ATOM 740 C C . VAL A 1 102 ? 11.927 2.181 -15.254 1.00 70.56 102 VAL A C 1
ATOM 742 O O . VAL A 1 102 ? 12.132 0.999 -15.522 1.00 70.56 102 VAL A O 1
ATOM 745 N N . SER A 1 103 ? 12.881 2.953 -14.717 1.00 73.44 103 SER A N 1
ATOM 746 C CA . SER A 1 103 ? 14.232 2.458 -14.440 1.00 73.44 103 SER A CA 1
ATOM 747 C C . SER A 1 103 ? 14.304 1.684 -13.122 1.00 73.44 103 SER A C 1
ATOM 749 O O . SER A 1 103 ? 13.625 1.993 -12.144 1.00 73.44 103 SER A O 1
ATOM 751 N N . MET A 1 104 ? 15.145 0.648 -13.099 1.00 71.94 104 MET A N 1
ATOM 752 C CA . MET A 1 104 ? 15.131 -0.346 -12.025 1.00 71.94 104 MET A CA 1
ATOM 753 C C . MET A 1 104 ? 15.590 0.213 -10.669 1.00 71.94 104 MET A C 1
ATOM 755 O O . MET A 1 104 ? 15.008 -0.106 -9.638 1.00 71.94 104 MET A O 1
ATOM 759 N N . VAL A 1 105 ? 16.609 1.076 -10.671 1.00 78.75 105 VAL A N 1
ATOM 760 C CA . VAL A 1 105 ? 17.221 1.630 -9.451 1.00 78.75 105 VAL A CA 1
ATOM 761 C C . VAL A 1 105 ? 16.232 2.447 -8.602 1.00 78.75 105 VAL A C 1
ATOM 763 O O . VAL A 1 105 ? 16.039 2.096 -7.437 1.00 78.75 105 VAL A O 1
ATOM 766 N N . PRO A 1 106 ? 15.555 3.489 -9.127 1.00 76.38 106 PRO A N 1
ATOM 767 C CA . PRO A 1 106 ? 14.592 4.251 -8.334 1.00 76.38 106 PRO A CA 1
ATOM 768 C C . PRO A 1 106 ? 13.382 3.413 -7.916 1.00 76.38 106 PRO A C 1
ATOM 770 O O . PRO A 1 106 ? 12.866 3.629 -6.824 1.00 76.38 106 PRO A O 1
ATOM 773 N N . VAL A 1 107 ? 12.980 2.416 -8.718 1.00 78.00 107 VAL A N 1
ATOM 774 C CA . VAL A 1 107 ? 11.909 1.476 -8.347 1.00 78.00 107 VAL A CA 1
ATOM 775 C C . VAL A 1 107 ? 12.296 0.643 -7.129 1.00 78.00 107 VAL A C 1
ATOM 777 O O . VAL A 1 107 ? 11.458 0.442 -6.259 1.00 78.00 107 VAL A O 1
ATOM 780 N N . ILE A 1 108 ? 13.539 0.165 -7.033 1.00 78.38 108 ILE A N 1
ATOM 781 C CA . ILE A 1 108 ? 14.001 -0.623 -5.879 1.00 78.38 108 ILE A CA 1
ATOM 782 C C . ILE A 1 108 ? 14.006 0.232 -4.608 1.00 78.38 108 ILE A C 1
ATOM 784 O O . ILE A 1 108 ? 13.561 -0.230 -3.559 1.00 78.38 108 ILE A O 1
ATOM 788 N N . ILE A 1 109 ? 14.453 1.486 -4.701 1.00 83.75 109 ILE A N 1
ATOM 789 C CA . ILE A 1 109 ? 14.483 2.405 -3.557 1.00 83.75 109 ILE A CA 1
ATOM 790 C C . ILE A 1 109 ? 13.058 2.718 -3.093 1.00 83.75 109 ILE A C 1
ATOM 792 O O . ILE A 1 109 ? 12.745 2.543 -1.915 1.00 83.75 109 ILE A O 1
ATOM 796 N N . SER A 1 110 ? 12.168 3.112 -4.011 1.00 80.62 110 SER A N 1
ATOM 797 C CA . SER A 1 110 ? 10.764 3.358 -3.668 1.00 80.62 110 SER A CA 1
ATOM 798 C C . SER A 1 110 ? 10.080 2.087 -3.169 1.00 80.62 110 SER A C 1
ATOM 800 O O . SER A 1 110 ? 9.258 2.153 -2.261 1.00 80.62 110 SER A O 1
ATOM 802 N N . ALA A 1 111 ? 10.451 0.921 -3.708 1.00 78.88 111 ALA A N 1
ATOM 803 C CA . ALA A 1 111 ? 9.954 -0.362 -3.241 1.00 78.88 111 ALA A CA 1
ATOM 804 C C . ALA A 1 111 ? 10.337 -0.619 -1.785 1.00 78.88 111 ALA A C 1
ATOM 806 O O . ALA A 1 111 ? 9.462 -0.885 -0.968 1.00 78.88 111 ALA A O 1
ATOM 807 N N . GLY A 1 112 ? 11.619 -0.479 -1.448 1.00 82.50 112 GLY A N 1
ATOM 808 C CA . GLY A 1 112 ? 12.111 -0.662 -0.085 1.00 82.50 112 GLY A CA 1
ATOM 809 C C . GLY A 1 112 ? 11.407 0.258 0.909 1.00 82.50 112 GLY A C 1
ATOM 810 O O . GLY A 1 112 ? 10.910 -0.214 1.929 1.00 82.50 112 GLY A O 1
ATOM 811 N N . VAL A 1 113 ? 11.287 1.547 0.577 1.00 87.69 113 VAL A N 1
ATOM 812 C CA . VAL A 1 113 ? 10.623 2.542 1.434 1.00 87.69 113 VAL A CA 1
ATOM 813 C C . VAL A 1 113 ? 9.130 2.241 1.603 1.00 87.69 113 VAL A C 1
ATOM 815 O O . VAL A 1 113 ? 8.609 2.297 2.715 1.00 87.69 113 VAL A O 1
ATOM 818 N N . GLY A 1 114 ? 8.424 1.889 0.526 1.00 80.56 114 GLY A N 1
ATOM 819 C CA . GLY A 1 114 ? 6.997 1.583 0.619 1.00 80.56 114 GLY A CA 1
ATOM 820 C C . GLY A 1 114 ? 6.710 0.270 1.352 1.00 80.56 114 GLY A C 1
ATOM 821 O O . GLY A 1 114 ? 5.731 0.195 2.089 1.00 80.56 114 GLY A O 1
ATOM 822 N N . LEU A 1 115 ? 7.573 -0.742 1.213 1.00 84.00 115 LEU A N 1
ATOM 823 C CA . LEU A 1 115 ? 7.448 -2.019 1.922 1.00 84.00 115 LEU A CA 1
ATOM 824 C C . LEU A 1 115 ? 7.634 -1.852 3.430 1.00 84.00 115 LEU A C 1
ATOM 826 O O . LEU A 1 115 ? 6.833 -2.376 4.201 1.00 84.00 115 LEU A O 1
ATOM 830 N N . THR A 1 116 ? 8.655 -1.107 3.859 1.00 85.88 116 THR A N 1
ATOM 831 C CA . THR A 1 116 ? 8.889 -0.864 5.289 1.00 85.88 116 THR A CA 1
ATOM 832 C C . THR A 1 116 ? 7.792 0.005 5.895 1.00 85.88 116 THR A C 1
ATOM 834 O O . THR A 1 116 ? 7.305 -0.305 6.980 1.00 85.88 116 THR A O 1
ATOM 837 N N . ALA A 1 117 ? 7.338 1.037 5.178 1.00 82.12 117 ALA A N 1
ATOM 838 C CA . ALA A 1 117 ? 6.261 1.908 5.634 1.00 82.12 117 ALA A CA 1
ATOM 839 C C . ALA A 1 117 ? 4.924 1.157 5.773 1.00 82.12 117 ALA A C 1
ATOM 841 O O . ALA A 1 117 ? 4.298 1.197 6.831 1.00 82.12 117 ALA A O 1
ATOM 842 N N . LEU A 1 118 ? 4.498 0.426 4.737 1.00 81.00 118 LEU A N 1
ATOM 843 C CA . LEU A 1 118 ? 3.237 -0.324 4.769 1.00 81.00 118 LEU A CA 1
ATOM 844 C C . LEU A 1 118 ? 3.304 -1.529 5.713 1.00 81.00 118 LEU A C 1
ATOM 846 O O . LEU A 1 118 ? 2.312 -1.834 6.368 1.00 81.00 118 LEU A O 1
ATOM 850 N N . GLY A 1 119 ? 4.467 -2.173 5.840 1.00 79.94 119 GLY A N 1
ATOM 851 C CA . GLY A 1 119 ? 4.691 -3.230 6.827 1.00 79.94 119 GLY A CA 1
ATOM 852 C C . GLY A 1 119 ? 4.570 -2.723 8.263 1.00 79.94 119 GLY A C 1
ATOM 853 O O . GLY A 1 119 ? 3.869 -3.332 9.069 1.00 79.94 119 GLY A O 1
ATOM 854 N N . TYR A 1 120 ? 5.173 -1.571 8.576 1.00 83.50 120 TYR A N 1
ATOM 855 C CA . TYR A 1 120 ? 5.022 -0.936 9.887 1.00 83.50 120 TYR A CA 1
ATOM 856 C C . TYR A 1 120 ? 3.562 -0.564 10.173 1.00 83.50 120 TYR A C 1
ATOM 858 O O . TYR A 1 120 ? 3.053 -0.836 11.261 1.00 83.50 120 TYR A O 1
ATOM 866 N N . LEU A 1 121 ? 2.865 -0.001 9.180 1.00 80.38 121 LEU A N 1
ATOM 867 C CA . LEU A 1 121 ? 1.450 0.339 9.303 1.00 80.38 121 LEU A CA 1
AT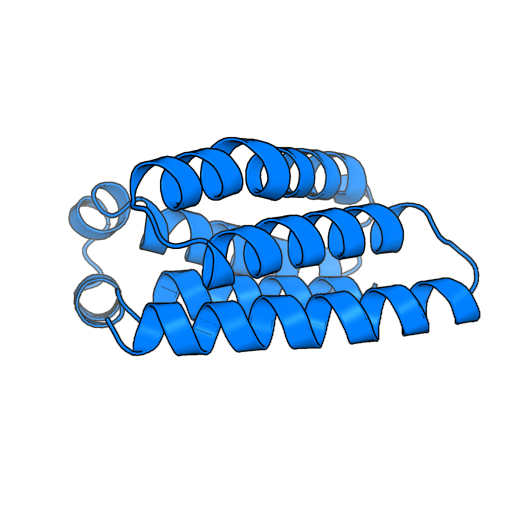OM 868 C C . LEU A 1 121 ? 0.590 -0.898 9.577 1.00 80.38 121 LEU A C 1
ATOM 870 O O . LEU A 1 121 ? -0.247 -0.863 10.475 1.00 80.38 121 LEU A O 1
ATOM 874 N N . ALA A 1 122 ? 0.811 -1.996 8.850 1.00 78.94 122 ALA A N 1
ATOM 875 C CA . ALA A 1 122 ? 0.048 -3.227 9.027 1.00 78.94 122 ALA A CA 1
ATOM 876 C C . ALA A 1 122 ? 0.196 -3.795 10.448 1.00 78.94 122 ALA A C 1
ATOM 878 O O . ALA A 1 122 ? -0.798 -4.179 11.063 1.00 78.94 122 ALA A O 1
ATOM 879 N N . LEU A 1 123 ? 1.411 -3.777 11.006 1.00 79.25 123 LEU A N 1
ATOM 880 C CA . LEU A 1 123 ? 1.658 -4.216 12.38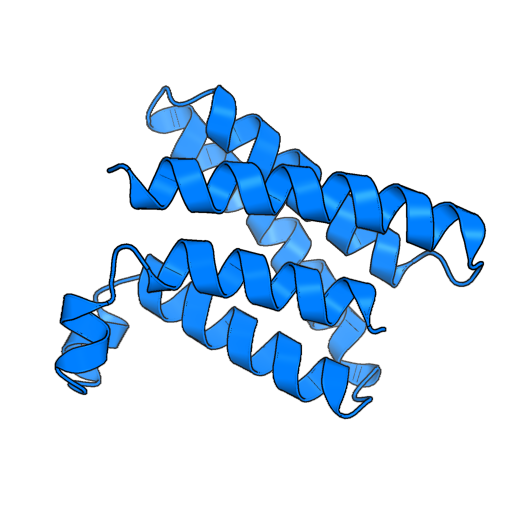3 1.00 79.25 123 LEU A CA 1
ATOM 881 C C . LEU A 1 123 ? 0.945 -3.328 13.408 1.00 79.25 123 LEU A C 1
ATOM 883 O O . LEU A 1 123 ? 0.327 -3.830 14.341 1.00 79.25 123 LEU A O 1
ATOM 887 N N . GLN A 1 124 ? 0.994 -2.010 13.220 1.00 78.88 124 GLN A N 1
ATOM 888 C CA . GLN A 1 124 ? 0.426 -1.054 14.171 1.00 78.88 124 GLN A CA 1
ATOM 889 C C . GLN A 1 124 ? -1.108 -0.970 14.123 1.00 78.88 124 GLN A C 1
ATOM 891 O O . GLN A 1 124 ? -1.751 -0.534 15.084 1.00 78.88 124 GLN A O 1
ATOM 896 N N . VAL A 1 125 ? -1.694 -1.335 12.984 1.00 74.25 125 VAL A N 1
ATOM 897 C CA . VAL A 1 125 ? -3.140 -1.496 12.825 1.00 74.25 125 VAL A CA 1
ATOM 898 C C . VAL A 1 125 ? -3.593 -2.844 13.385 1.00 74.25 125 VAL A C 1
ATOM 900 O O . VAL A 1 125 ? -4.649 -2.898 14.000 1.00 74.25 125 VAL A O 1
ATOM 903 N N . SER A 1 126 ? -2.791 -3.904 13.244 1.00 67.81 126 SER A N 1
ATOM 904 C CA . SER A 1 126 ? -3.099 -5.225 13.808 1.00 67.81 126 SER A CA 1
ATOM 905 C C . SER A 1 126 ? -2.985 -5.296 15.334 1.00 67.81 126 SER A C 1
ATOM 907 O O . SER A 1 126 ? -3.556 -6.202 15.929 1.00 67.81 126 SER A O 1
ATOM 909 N N . SER A 1 127 ? -2.217 -4.409 15.969 1.00 64.31 127 SER A N 1
ATOM 910 C CA . SER A 1 127 ? -2.074 -4.360 17.430 1.00 64.31 127 SER A CA 1
ATOM 911 C C . SER A 1 127 ? -3.202 -3.595 18.140 1.00 64.31 127 SER A C 1
ATOM 913 O O . SER A 1 127 ? -3.092 -3.344 19.338 1.00 64.31 127 SER A O 1
ATOM 915 N N . ASN A 1 128 ? -4.211 -3.148 17.392 1.00 54.41 128 ASN A N 1
ATOM 916 C CA . ASN A 1 128 ? -5.369 -2.388 17.862 1.00 54.41 128 ASN A CA 1
ATOM 917 C C . ASN A 1 128 ? -6.604 -3.289 17.890 1.00 54.41 128 ASN A C 1
ATOM 919 O O . ASN A 1 128 ? -7.431 -3.090 18.803 1.00 54.41 128 ASN A O 1
#